Protein AF-A0A524CUZ4-F1 (afdb_monomer_lite)

Sequence (162 aa):
MFSVESDQGDISIRIWVEEAQRSVEFTAWGDDESVIEPLVDQIAERFERAIAKYNDLPEEKQSKMKRALTAKMCWDRLIFEILNKAPLSSVYFQVAHGREMLIKATEGEEVQPTSLTTGAWLSKIEEYPEDQPLPGEVAMELAKKSVEWKKATHGVIQEYLK

pLDDT: mean 87.66, std 12.8, range [33.28, 98.19]

Structure (mmCIF, N/CA/C/O backbone):
data_AF-A0A524CUZ4-F1
#
_entry.id   AF-A0A524CUZ4-F1
#
loop_
_atom_site.group_PDB
_atom_site.id
_atom_site.type_symbol
_atom_site.label_atom_id
_atom_site.label_alt_id
_atom_site.label_comp_id
_atom_site.label_asym_id
_atom_site.label_entity_id
_atom_site.label_seq_id
_atom_site.pdbx_PDB_ins_code
_atom_site.Cartn_x
_atom_site.Cartn_y
_atom_site.Cartn_z
_atom_site.occupancy
_atom_site.B_iso_or_equiv
_atom_site.auth_seq_id
_atom_site.auth_comp_id
_atom_site.auth_asym_id
_atom_site.auth_atom_id
_atom_site.pdbx_PDB_model_num
ATOM 1 N N . MET A 1 1 ? 10.922 7.965 9.469 1.00 33.28 1 MET A N 1
ATOM 2 C CA . MET A 1 1 ? 10.811 9.303 10.085 1.00 33.28 1 MET A CA 1
ATOM 3 C C . MET A 1 1 ? 9.825 10.076 9.236 1.00 33.28 1 MET A C 1
ATOM 5 O O . MET A 1 1 ? 10.026 10.111 8.028 1.00 33.28 1 MET A O 1
ATOM 9 N N . PHE A 1 2 ? 8.737 10.568 9.822 1.00 42.72 2 PHE A N 1
ATOM 10 C CA . PHE A 1 2 ? 7.743 11.371 9.110 1.00 42.72 2 PHE A CA 1
ATOM 11 C C . PHE A 1 2 ? 7.746 12.753 9.766 1.00 42.72 2 PHE A C 1
ATOM 13 O O . PHE A 1 2 ? 7.537 12.852 10.969 1.00 42.72 2 PHE A O 1
ATOM 20 N N . SER A 1 3 ? 8.057 13.798 9.001 1.00 39.69 3 SER A N 1
ATOM 21 C CA . SER A 1 3 ? 7.967 15.177 9.487 1.00 39.69 3 SER A CA 1
ATOM 22 C C . SER A 1 3 ? 6.574 15.711 9.181 1.00 39.69 3 SER A C 1
ATOM 24 O O . SER A 1 3 ? 6.056 15.451 8.090 1.00 39.69 3 SER A O 1
ATOM 26 N N . VAL A 1 4 ? 5.964 16.412 10.132 1.00 45.78 4 VAL A N 1
ATOM 27 C CA . VAL A 1 4 ? 4.717 17.148 9.911 1.00 45.78 4 VAL A CA 1
ATOM 28 C C . VAL A 1 4 ? 5.049 18.611 10.153 1.00 45.78 4 VAL A C 1
ATOM 30 O O . VAL A 1 4 ? 5.309 19.001 11.286 1.00 45.78 4 VAL A O 1
ATOM 33 N N . GLU A 1 5 ? 5.069 19.408 9.086 1.00 43.16 5 GLU A N 1
ATOM 34 C CA . GLU A 1 5 ? 5.180 20.861 9.216 1.00 43.16 5 GLU A CA 1
ATOM 35 C C . GLU A 1 5 ? 3.916 21.383 9.915 1.00 43.16 5 GLU A C 1
ATOM 37 O O . GLU A 1 5 ? 2.791 21.102 9.490 1.00 43.16 5 GLU A O 1
ATOM 42 N N . SER A 1 6 ? 4.115 22.088 11.026 1.00 47.03 6 SER A N 1
ATOM 43 C CA . SER A 1 6 ? 3.084 22.801 11.777 1.00 47.03 6 SER A CA 1
ATOM 44 C C . SER A 1 6 ? 3.288 24.300 11.565 1.00 47.03 6 SER A C 1
ATOM 46 O O . SER A 1 6 ? 4.425 24.758 11.472 1.00 47.03 6 SER A O 1
ATOM 48 N N . ASP A 1 7 ? 2.206 25.082 11.564 1.00 45.03 7 ASP A N 1
ATOM 49 C CA . ASP A 1 7 ? 2.229 26.548 11.408 1.00 45.03 7 ASP A CA 1
ATOM 50 C C . ASP A 1 7 ? 3.038 27.288 12.508 1.00 45.03 7 ASP A C 1
ATOM 52 O O . ASP A 1 7 ? 3.161 28.512 12.469 1.00 45.03 7 ASP A O 1
ATOM 56 N N . GLN A 1 8 ? 3.582 26.573 13.503 1.00 50.72 8 GLN A N 1
ATOM 57 C CA . GLN A 1 8 ? 4.271 27.122 14.679 1.00 50.72 8 GLN A CA 1
ATOM 58 C C . GLN A 1 8 ? 5.709 26.606 14.884 1.00 50.72 8 GLN A C 1
ATOM 60 O O . GLN A 1 8 ? 6.312 26.889 15.916 1.00 50.72 8 GLN A O 1
ATOM 65 N N . GLY A 1 9 ? 6.283 25.896 13.908 1.00 57.16 9 GLY A N 1
ATOM 66 C CA . GLY A 1 9 ? 7.668 25.412 13.953 1.00 57.16 9 GLY A CA 1
ATOM 67 C C . GLY A 1 9 ? 7.824 24.000 13.391 1.00 57.16 9 GLY A C 1
ATOM 68 O O . GLY A 1 9 ? 6.844 23.271 13.212 1.00 57.16 9 GLY A O 1
ATOM 69 N N . ASP A 1 10 ? 9.067 23.605 13.118 1.00 64.94 10 ASP A N 1
ATOM 70 C CA . ASP A 1 10 ? 9.382 22.269 12.614 1.00 64.94 10 ASP A CA 1
ATOM 71 C C . ASP A 1 10 ? 9.233 21.237 13.739 1.00 64.94 10 ASP A C 1
ATOM 73 O O . ASP A 1 10 ? 10.108 21.085 14.593 1.00 64.94 10 ASP A O 1
ATOM 77 N N . ILE A 1 11 ? 8.119 20.499 13.735 1.00 71.44 11 ILE A N 1
ATOM 78 C CA . ILE A 1 11 ? 7.904 19.377 14.651 1.00 71.44 11 ILE A CA 1
ATOM 79 C C . ILE A 1 11 ? 8.232 18.070 13.928 1.00 71.44 11 ILE A C 1
ATOM 81 O O . ILE A 1 11 ? 7.581 17.654 12.967 1.00 71.44 11 ILE A O 1
ATOM 85 N N . SER A 1 12 ? 9.250 17.376 14.425 1.00 74.19 12 SER A N 1
ATOM 86 C CA . SER A 1 12 ? 9.631 16.055 13.930 1.00 74.19 12 SER A CA 1
ATOM 87 C C . SER A 1 12 ? 8.937 14.971 14.742 1.00 74.19 12 SER A C 1
ATOM 89 O O . SER A 1 12 ? 9.057 14.964 15.961 1.00 74.19 12 SER A O 1
ATOM 91 N N . ILE A 1 13 ? 8.276 14.010 14.084 1.00 75.62 13 ILE A N 1
ATOM 92 C CA . ILE A 1 13 ? 7.630 12.873 14.756 1.00 75.62 13 ILE A CA 1
ATOM 93 C C . ILE A 1 13 ? 8.264 11.555 14.299 1.00 75.62 13 ILE A C 1
ATOM 95 O O . ILE A 1 13 ? 8.441 11.253 13.112 1.00 75.62 13 ILE A O 1
ATOM 99 N N . ARG A 1 14 ? 8.608 10.712 15.265 1.00 77.31 14 ARG A N 1
ATOM 100 C CA . ARG A 1 14 ? 8.999 9.324 15.047 1.00 77.31 14 ARG A CA 1
ATOM 101 C C . ARG A 1 14 ? 7.957 8.429 15.682 1.00 77.31 14 ARG A C 1
ATOM 103 O O . ARG A 1 14 ? 7.649 8.558 16.856 1.00 77.31 14 ARG A O 1
ATOM 110 N N . ILE A 1 15 ? 7.456 7.508 14.874 1.00 78.56 15 ILE A N 1
ATOM 111 C CA . ILE A 1 15 ? 6.614 6.412 15.324 1.00 78.56 15 ILE A CA 1
ATOM 112 C C . ILE A 1 15 ? 7.486 5.168 15.283 1.00 78.56 15 ILE A C 1
ATOM 114 O O . ILE A 1 15 ? 8.105 4.885 14.250 1.00 78.56 15 ILE A O 1
ATOM 118 N N . TRP A 1 16 ? 7.551 4.461 16.397 1.00 77.88 16 TRP A N 1
ATOM 119 C CA . TRP A 1 16 ? 8.229 3.184 16.510 1.00 77.88 16 TRP A CA 1
ATOM 120 C C . TRP A 1 16 ? 7.233 2.119 16.958 1.00 77.88 16 TRP A C 1
ATOM 122 O O . TRP A 1 16 ? 6.310 2.403 17.712 1.00 77.88 16 TRP A O 1
ATOM 132 N N . VAL A 1 17 ? 7.380 0.907 16.434 1.00 76.50 17 VAL A N 1
ATOM 133 C CA . VAL A 1 17 ? 6.517 -0.228 16.766 1.00 76.50 17 VAL A CA 1
ATOM 134 C C . VAL A 1 17 ? 7.426 -1.348 17.228 1.00 76.50 17 VAL A C 1
ATOM 136 O O . VAL A 1 17 ? 8.248 -1.826 16.445 1.00 76.50 17 VAL A O 1
ATOM 139 N N . GLU A 1 18 ? 7.273 -1.771 18.478 1.00 77.94 18 GLU A N 1
ATOM 140 C CA . GLU A 1 18 ? 7.946 -2.960 18.984 1.00 77.94 18 GLU A CA 1
ATOM 141 C C . GLU A 1 18 ? 6.982 -4.139 18.963 1.00 77.94 18 GLU A C 1
ATOM 143 O O . GLU A 1 18 ? 6.127 -4.300 19.835 1.00 77.94 18 GLU A O 1
ATOM 148 N N . GLU A 1 19 ? 7.141 -5.010 17.967 1.00 70.50 19 GLU A N 1
ATOM 149 C CA . GLU A 1 19 ? 6.289 -6.191 17.808 1.00 70.50 19 GLU A CA 1
ATOM 150 C C . GLU A 1 19 ? 6.374 -7.144 19.011 1.00 70.50 19 GLU A C 1
ATOM 152 O O . GLU A 1 19 ? 5.368 -7.738 19.401 1.00 70.50 19 GLU A O 1
ATOM 157 N N . ALA A 1 20 ? 7.554 -7.253 19.636 1.00 72.31 20 ALA A N 1
ATOM 158 C CA . ALA A 1 20 ? 7.780 -8.119 20.791 1.00 72.31 20 ALA A CA 1
ATOM 159 C C . ALA A 1 20 ? 6.997 -7.660 22.032 1.00 72.31 20 ALA A C 1
ATOM 161 O O . ALA A 1 20 ? 6.465 -8.491 22.769 1.00 72.31 20 ALA A O 1
ATOM 162 N N . GLN A 1 21 ? 6.902 -6.346 22.242 1.00 67.25 21 GLN A N 1
ATOM 163 C CA . GLN A 1 21 ? 6.183 -5.749 23.371 1.00 67.25 21 GLN A CA 1
ATOM 164 C C . GLN A 1 21 ? 4.750 -5.340 23.014 1.00 67.25 21 GLN A C 1
ATOM 166 O O . GLN A 1 21 ? 3.989 -4.949 23.897 1.00 67.25 21 GLN A O 1
ATOM 171 N N . ARG A 1 22 ? 4.361 -5.455 21.735 1.00 75.75 22 ARG A N 1
ATOM 172 C CA . ARG A 1 22 ? 3.082 -4.966 21.196 1.00 75.75 22 ARG A CA 1
ATOM 173 C C . ARG A 1 22 ? 2.826 -3.500 21.562 1.00 75.75 22 ARG A C 1
ATOM 175 O O . ARG A 1 22 ? 1.685 -3.117 21.815 1.00 75.75 22 ARG A O 1
ATOM 182 N N . SER A 1 23 ? 3.885 -2.697 21.595 1.00 76.88 23 SER A N 1
ATOM 183 C CA . SER A 1 23 ? 3.830 -1.273 21.910 1.00 76.88 23 SER A CA 1
ATOM 184 C C . SER A 1 23 ? 4.042 -0.434 20.651 1.00 76.88 23 SER A C 1
ATOM 186 O O . SER A 1 23 ? 4.740 -0.829 19.712 1.00 76.88 23 SER A O 1
ATOM 188 N N . VAL A 1 24 ? 3.400 0.733 20.631 1.00 76.94 24 VAL A N 1
ATOM 189 C CA . VAL A 1 24 ? 3.633 1.785 19.641 1.00 76.94 24 VAL A CA 1
ATOM 190 C C . VAL A 1 24 ? 4.093 3.013 20.407 1.00 76.94 24 VAL A C 1
ATOM 192 O O . VAL A 1 24 ? 3.377 3.498 21.279 1.00 76.94 24 VAL A O 1
ATOM 195 N N . GLU A 1 25 ? 5.285 3.500 20.089 1.00 80.31 25 GLU A N 1
ATOM 196 C CA . GLU A 1 25 ? 5.884 4.668 20.723 1.00 80.31 25 GLU A CA 1
ATOM 197 C C . GLU A 1 25 ? 5.873 5.855 19.763 1.00 80.31 25 GLU A C 1
ATOM 199 O O . GLU A 1 25 ? 6.289 5.750 18.604 1.00 80.31 25 GLU A O 1
ATOM 204 N N . PHE A 1 26 ? 5.419 7.000 20.267 1.00 80.56 26 PHE A N 1
ATOM 205 C CA . PHE A 1 26 ? 5.442 8.276 19.566 1.00 80.56 26 PHE A CA 1
ATOM 206 C C . PHE A 1 26 ? 6.477 9.169 20.236 1.00 80.56 26 PHE A C 1
ATOM 208 O O . PHE A 1 26 ? 6.359 9.499 21.411 1.00 80.56 26 PHE A O 1
ATOM 215 N N . THR A 1 27 ? 7.501 9.565 19.489 1.00 81.81 27 THR A N 1
ATOM 216 C CA . THR A 1 27 ? 8.486 10.547 19.938 1.00 81.81 27 THR A CA 1
ATOM 217 C C . THR A 1 27 ? 8.369 11.778 19.064 1.00 81.81 27 THR A C 1
ATOM 219 O O . THR A 1 27 ? 8.507 11.677 17.845 1.00 81.81 27 THR A O 1
ATOM 222 N N . ALA A 1 28 ? 8.119 12.931 19.674 1.00 82.88 28 ALA A N 1
ATOM 223 C CA . ALA A 1 28 ? 8.093 14.211 18.987 1.00 82.88 28 ALA A CA 1
ATOM 224 C C . ALA A 1 28 ? 9.230 15.106 19.491 1.00 82.88 28 ALA A C 1
ATOM 226 O O . ALA A 1 28 ? 9.573 15.078 20.671 1.00 82.88 28 ALA A O 1
ATOM 227 N N . TRP A 1 29 ? 9.812 15.886 18.586 1.00 83.12 29 TRP A N 1
ATOM 228 C CA . TRP A 1 29 ? 10.830 16.893 18.881 1.00 83.12 29 TRP A CA 1
ATOM 229 C C . TRP A 1 29 ? 10.425 18.213 18.236 1.00 83.12 29 TRP A C 1
ATOM 231 O O . TRP A 1 29 ? 9.927 18.208 17.110 1.00 83.12 29 TRP A O 1
ATOM 241 N N . GLY A 1 30 ? 10.682 19.320 18.921 1.00 81.69 30 GLY A N 1
ATOM 242 C CA . GLY A 1 30 ? 10.441 20.675 18.438 1.00 81.69 30 GLY A CA 1
ATOM 243 C C . GLY A 1 30 ? 10.938 21.702 19.455 1.00 81.69 30 GLY A C 1
ATOM 244 O O . GLY A 1 30 ? 11.320 21.338 20.569 1.00 81.69 30 GLY A O 1
ATOM 245 N N . ASP A 1 31 ? 10.936 22.969 19.057 1.00 81.81 31 ASP A N 1
ATOM 246 C CA . ASP A 1 31 ? 11.502 24.063 19.856 1.00 81.81 31 ASP A CA 1
ATOM 247 C C . ASP A 1 31 ? 10.538 24.599 20.933 1.00 81.81 31 ASP A C 1
ATOM 249 O O . ASP A 1 31 ? 10.977 25.249 21.882 1.00 81.81 31 ASP A O 1
ATOM 253 N N . ASP A 1 32 ? 9.236 24.315 20.805 1.00 81.81 32 ASP A N 1
ATOM 254 C CA . ASP A 1 32 ? 8.183 24.749 21.729 1.00 81.81 32 ASP A CA 1
ATOM 255 C C . ASP A 1 32 ? 7.412 23.548 22.302 1.00 81.81 32 ASP A C 1
ATOM 257 O O . ASP A 1 32 ? 6.543 22.959 21.654 1.00 81.81 32 ASP A O 1
ATOM 261 N N . GLU A 1 33 ? 7.722 23.195 23.550 1.00 78.94 33 GLU A N 1
ATOM 262 C CA . GLU A 1 33 ? 7.080 22.101 24.288 1.00 78.94 33 GLU A CA 1
ATOM 263 C C . GLU A 1 33 ? 5.559 22.290 24.422 1.00 78.94 33 GLU A C 1
ATOM 265 O O . GLU A 1 33 ? 4.815 21.308 24.363 1.00 78.94 33 GLU A O 1
ATOM 270 N N . SER A 1 34 ? 5.080 23.541 24.493 1.00 82.12 34 SER A N 1
ATOM 271 C CA . SER A 1 34 ? 3.652 23.850 24.663 1.00 82.12 34 SER A CA 1
ATOM 272 C C . SER A 1 34 ? 2.796 23.488 23.443 1.00 82.12 34 SER A C 1
ATOM 274 O O . SER A 1 34 ? 1.579 23.340 23.561 1.00 82.12 34 SER A O 1
ATOM 276 N N . VAL A 1 35 ? 3.430 23.296 22.282 1.00 80.38 35 VAL A N 1
ATOM 277 C CA . VAL A 1 35 ? 2.789 22.849 21.035 1.00 80.38 35 VAL A CA 1
ATOM 278 C C . VAL A 1 35 ? 2.958 21.337 20.831 1.00 80.38 35 VAL A C 1
ATOM 280 O O . VAL A 1 35 ? 2.106 20.693 20.215 1.00 80.38 35 VAL A O 1
ATOM 283 N N . ILE A 1 36 ? 4.032 20.748 21.367 1.00 82.75 36 ILE A N 1
ATOM 284 C CA . ILE A 1 36 ? 4.353 19.324 21.203 1.00 82.75 36 ILE A CA 1
ATOM 285 C C . ILE A 1 36 ? 3.406 18.440 22.012 1.00 82.75 36 ILE A C 1
ATOM 287 O O . ILE A 1 36 ? 2.864 17.483 21.459 1.00 82.75 36 ILE A O 1
ATOM 291 N N . GLU A 1 37 ? 3.200 18.743 23.295 1.00 83.69 37 GLU A N 1
ATOM 292 C CA . GLU A 1 37 ? 2.391 17.901 24.189 1.00 83.69 37 GLU A CA 1
ATOM 293 C C . GLU A 1 37 ? 0.945 17.730 23.672 1.00 83.69 37 GLU A C 1
ATOM 295 O O . GLU A 1 37 ? 0.541 16.588 23.429 1.00 83.69 37 GLU A O 1
ATOM 300 N N . PRO A 1 38 ? 0.198 18.801 23.321 1.00 85.44 38 PRO A N 1
ATOM 301 C CA . PRO A 1 38 ? -1.155 18.652 22.777 1.00 85.44 38 PRO A CA 1
ATOM 302 C C . PRO A 1 38 ? -1.205 17.893 21.444 1.00 85.44 38 PRO A C 1
ATOM 304 O O . PRO A 1 38 ? -2.194 17.222 21.136 1.00 85.44 38 PRO A O 1
ATOM 307 N N . LEU A 1 39 ? -0.157 18.009 20.621 1.00 83.38 39 LEU A N 1
ATOM 308 C CA . LEU A 1 39 ? -0.063 17.306 19.345 1.00 83.38 39 LEU A CA 1
ATOM 309 C C . LEU A 1 39 ? 0.150 15.803 19.550 1.00 83.38 39 LEU A C 1
ATOM 311 O O . LEU A 1 39 ? -0.511 15.000 18.887 1.00 83.38 39 LE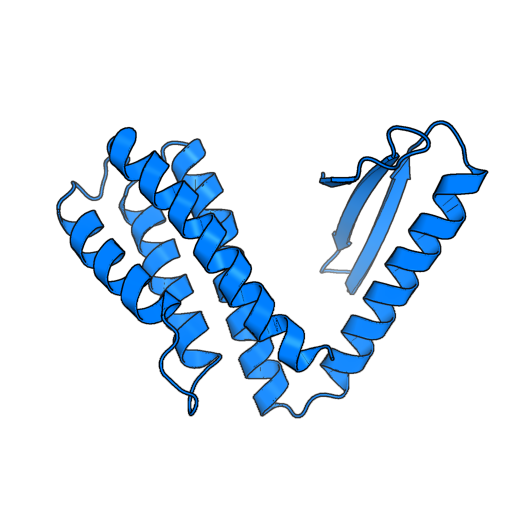U A O 1
ATOM 315 N N . VAL A 1 40 ? 1.058 15.422 20.452 1.00 83.94 40 VAL A N 1
ATOM 316 C CA . VAL A 1 40 ? 1.318 14.015 20.788 1.00 83.94 40 VAL A CA 1
ATOM 317 C C . VAL A 1 40 ? 0.069 13.382 21.394 1.00 83.94 40 VAL A C 1
ATOM 319 O O . VAL A 1 40 ? -0.331 12.313 20.931 1.00 83.94 40 VAL A O 1
ATOM 322 N N . ASP A 1 41 ? -0.604 14.071 22.317 1.00 85.94 41 ASP A N 1
ATOM 323 C CA . ASP A 1 41 ? -1.867 13.614 22.907 1.00 85.94 41 ASP A CA 1
ATOM 324 C C . ASP A 1 41 ? -2.950 13.414 21.844 1.00 85.94 41 ASP A C 1
ATOM 326 O O . ASP A 1 41 ? -3.613 12.375 21.796 1.00 85.94 41 ASP A O 1
ATOM 330 N N . GLN A 1 42 ? -3.097 14.368 20.920 1.00 86.38 42 GLN A N 1
ATOM 331 C CA . GLN A 1 42 ? -4.053 14.246 19.821 1.00 86.38 42 GLN A CA 1
ATOM 332 C C . GLN A 1 42 ? -3.739 13.044 18.916 1.00 86.38 42 GLN A C 1
ATOM 334 O O . GLN A 1 42 ? -4.656 12.363 18.442 1.00 86.38 42 GLN A O 1
ATOM 339 N N . ILE A 1 43 ? -2.460 12.789 18.630 1.00 85.44 43 ILE A N 1
ATOM 340 C CA . ILE A 1 43 ? -2.037 11.644 17.817 1.00 85.44 43 ILE A CA 1
ATOM 341 C C . ILE A 1 43 ? -2.323 10.338 18.556 1.00 85.44 43 ILE A C 1
ATOM 343 O O . ILE A 1 43 ? -2.912 9.440 17.949 1.00 85.44 43 ILE A O 1
ATOM 347 N N . ALA A 1 44 ? -1.973 10.250 19.840 1.00 84.56 44 ALA A N 1
ATOM 348 C CA . ALA A 1 44 ? -2.238 9.089 20.679 1.00 84.56 44 ALA A CA 1
ATOM 349 C C . ALA A 1 44 ? -3.742 8.784 20.734 1.00 84.56 44 ALA A C 1
ATOM 351 O O . ALA A 1 44 ? -4.156 7.683 20.375 1.00 84.56 44 ALA A O 1
ATOM 352 N N . GLU A 1 45 ? -4.580 9.784 21.020 1.00 88.56 45 GLU A N 1
ATOM 353 C CA . GLU A 1 45 ? -6.040 9.635 21.081 1.00 88.56 45 GLU A CA 1
ATOM 354 C C . GLU A 1 45 ? -6.634 9.200 19.724 1.00 88.56 45 GLU A C 1
ATOM 356 O O . GLU A 1 45 ? -7.573 8.402 19.642 1.00 88.56 45 GLU A O 1
ATOM 361 N N . ARG A 1 46 ? -6.109 9.716 18.603 1.00 86.81 46 ARG A N 1
ATOM 362 C CA . ARG A 1 46 ? -6.510 9.256 17.259 1.00 86.81 46 ARG A CA 1
ATOM 363 C C . ARG A 1 46 ? -6.121 7.799 17.021 1.00 86.81 46 ARG A C 1
ATOM 365 O O . ARG A 1 46 ? -6.914 7.063 16.432 1.00 86.81 46 ARG A O 1
ATOM 372 N N . PHE A 1 47 ? -4.935 7.391 17.461 1.00 85.25 47 PHE A N 1
ATOM 373 C CA . PHE A 1 47 ? -4.440 6.028 17.292 1.00 85.25 47 PHE A CA 1
ATOM 374 C C . PHE A 1 47 ? -5.231 5.032 18.145 1.00 85.25 47 PHE A C 1
ATOM 376 O O . PHE A 1 47 ? -5.689 4.014 17.628 1.00 85.25 47 PHE A O 1
ATOM 383 N N . GLU A 1 48 ? -5.480 5.365 19.412 1.00 87.25 48 GLU A N 1
ATOM 384 C CA . GLU A 1 48 ? -6.315 4.577 20.322 1.00 87.25 48 GLU A CA 1
ATOM 385 C C . GLU A 1 48 ? -7.727 4.391 19.768 1.00 87.25 48 GLU A C 1
ATOM 387 O O . GLU A 1 48 ? -8.214 3.263 19.680 1.00 87.25 48 GLU A O 1
ATOM 392 N N . ARG A 1 49 ? -8.365 5.474 19.297 1.00 89.75 49 ARG A N 1
ATOM 393 C CA . ARG A 1 49 ? -9.685 5.390 18.654 1.00 89.75 49 ARG A CA 1
ATOM 394 C C . ARG A 1 49 ? -9.671 4.507 17.412 1.00 89.75 49 ARG A C 1
ATOM 396 O O . ARG A 1 49 ? -10.604 3.733 17.217 1.00 89.75 49 ARG A O 1
ATOM 403 N N . ALA A 1 50 ? -8.645 4.607 16.569 1.00 87.75 50 ALA A N 1
ATOM 404 C CA . ALA A 1 50 ? -8.540 3.777 15.372 1.00 87.75 50 ALA A CA 1
ATOM 405 C C . ALA A 1 50 ? -8.384 2.286 15.718 1.00 87.75 50 ALA A C 1
ATOM 407 O O . ALA A 1 50 ? -9.023 1.446 15.085 1.00 87.75 50 ALA A O 1
ATOM 408 N N . ILE A 1 51 ? -7.588 1.958 16.742 1.00 87.94 51 ILE A N 1
ATOM 409 C CA . ILE A 1 51 ? -7.416 0.583 17.235 1.00 87.94 51 ILE A CA 1
ATOM 410 C C . ILE A 1 51 ? -8.716 0.056 17.848 1.00 87.94 51 ILE A C 1
ATOM 412 O O . ILE A 1 51 ? -9.109 -1.071 17.554 1.00 87.94 51 ILE A O 1
ATOM 416 N N . ALA A 1 52 ? -9.402 0.859 18.664 1.00 90.69 52 ALA A N 1
ATOM 417 C CA . ALA A 1 52 ? -10.680 0.476 19.257 1.00 90.69 52 ALA A CA 1
ATOM 418 C C . ALA A 1 52 ? -11.719 0.167 18.170 1.00 90.69 52 ALA A C 1
ATOM 420 O O . ALA A 1 52 ? -12.262 -0.934 18.141 1.00 90.69 52 ALA A O 1
ATOM 421 N N . LYS A 1 53 ? -11.894 1.077 17.198 1.00 91.00 53 LYS A N 1
ATOM 422 C CA . LYS A 1 53 ? -12.786 0.852 16.049 1.00 91.00 53 LYS A CA 1
ATOM 423 C C . LYS A 1 53 ? -12.426 -0.416 15.293 1.00 91.00 53 LYS A C 1
ATOM 425 O O . LYS A 1 53 ? -13.309 -1.195 14.960 1.00 91.00 53 LYS A O 1
ATOM 430 N N . TYR A 1 54 ? -11.137 -0.633 15.043 1.00 90.38 54 TYR A N 1
ATOM 431 C CA . TYR A 1 54 ? -10.665 -1.836 14.375 1.00 90.38 54 TYR A CA 1
ATOM 432 C C . TYR A 1 54 ? -11.052 -3.115 15.131 1.00 90.38 54 TYR A C 1
ATOM 434 O O . TYR A 1 54 ? -11.560 -4.054 14.521 1.00 90.38 54 TYR A O 1
ATOM 442 N N . ASN A 1 55 ? -10.845 -3.145 16.447 1.00 90.69 55 ASN A N 1
ATOM 443 C CA . ASN A 1 55 ? -11.164 -4.302 17.283 1.00 90.69 55 ASN A CA 1
ATOM 444 C C . ASN A 1 55 ? -12.676 -4.551 17.397 1.00 90.69 55 ASN A C 1
ATOM 446 O O . ASN A 1 55 ? -13.084 -5.706 17.500 1.00 90.69 55 ASN A O 1
ATOM 450 N N . ASP A 1 56 ? -13.490 -3.498 17.314 1.00 94.69 56 ASP A N 1
ATOM 451 C CA . ASP A 1 56 ? -14.955 -3.582 17.342 1.00 94.69 56 ASP A CA 1
ATOM 452 C C . ASP A 1 56 ? -15.564 -4.055 16.007 1.00 94.69 56 ASP A C 1
ATOM 454 O O . ASP A 1 56 ? -16.740 -4.429 15.947 1.00 94.69 56 ASP A O 1
ATOM 458 N N . LEU A 1 57 ? -14.791 -4.063 14.912 1.00 93.50 57 LEU A N 1
ATOM 459 C CA . LEU A 1 57 ? -15.265 -4.577 13.628 1.00 93.50 57 LEU A CA 1
ATOM 460 C C . LEU A 1 57 ? -15.536 -6.092 13.693 1.00 93.50 57 LEU A C 1
ATOM 462 O O . LEU A 1 57 ? -14.746 -6.837 14.273 1.00 93.50 57 LEU A O 1
ATOM 466 N N . PRO A 1 58 ? -16.569 -6.592 12.990 1.00 94.25 58 PRO A N 1
ATOM 467 C CA . PRO A 1 58 ? -16.721 -8.021 12.727 1.00 94.25 58 PRO A CA 1
ATOM 468 C C . PRO A 1 58 ? -15.482 -8.610 12.038 1.00 94.25 58 PRO A C 1
ATOM 470 O O . PRO A 1 58 ? -14.860 -7.943 11.207 1.00 94.25 58 PRO A O 1
ATOM 473 N N . GLU A 1 59 ? -15.175 -9.882 12.303 1.00 94.00 59 GLU A N 1
ATOM 474 C CA . GLU A 1 59 ? -13.976 -10.573 11.793 1.00 94.00 59 GLU A CA 1
ATOM 475 C C . GLU A 1 59 ? -13.813 -10.462 10.264 1.00 94.00 59 GLU A C 1
ATOM 477 O O . GLU A 1 59 ? -12.716 -10.209 9.760 1.00 94.00 59 GLU A O 1
ATOM 482 N N . GLU A 1 60 ? -14.912 -10.563 9.510 1.00 92.94 60 GLU A N 1
ATOM 483 C CA . GLU A 1 60 ? -14.893 -10.385 8.053 1.00 92.94 60 GLU A CA 1
ATOM 484 C C . GLU A 1 60 ? -14.382 -8.988 7.656 1.00 92.94 60 GLU A C 1
ATOM 486 O O . GLU A 1 60 ? -13.499 -8.857 6.802 1.00 92.94 60 GLU A O 1
ATOM 491 N N . LYS A 1 61 ? -14.888 -7.935 8.309 1.00 92.81 61 LYS A N 1
ATOM 492 C CA . LYS A 1 61 ? -14.486 -6.546 8.044 1.00 92.81 61 LYS A CA 1
ATOM 493 C C . LYS A 1 61 ? -13.055 -6.279 8.503 1.00 92.81 61 LYS A C 1
ATOM 495 O O . LYS A 1 61 ? -12.310 -5.606 7.793 1.00 92.81 61 LYS A O 1
ATOM 500 N N . GLN A 1 62 ? -12.633 -6.861 9.626 1.00 94.44 62 GLN A N 1
ATOM 501 C CA . GLN A 1 62 ? -11.237 -6.809 10.069 1.00 94.44 62 GLN A CA 1
ATOM 502 C C . GLN A 1 62 ? -10.289 -7.419 9.031 1.00 94.44 62 GLN A C 1
ATOM 504 O O . GLN A 1 62 ? -9.233 -6.849 8.747 1.00 94.44 62 GLN A O 1
ATOM 509 N N . SER A 1 63 ? -10.662 -8.564 8.451 1.00 94.19 63 SER A N 1
ATOM 510 C CA . SER A 1 63 ? -9.893 -9.245 7.405 1.00 94.19 63 SER A CA 1
ATOM 511 C C . SER A 1 63 ? -9.801 -8.406 6.127 1.00 94.19 63 SER A C 1
ATOM 513 O O . SER A 1 63 ? -8.708 -8.221 5.584 1.00 94.19 63 SER A O 1
ATOM 515 N N . LYS A 1 64 ? -10.918 -7.817 5.681 1.00 95.06 64 LYS A N 1
ATOM 516 C CA . LYS A 1 64 ? -10.947 -6.897 4.530 1.00 95.06 64 LYS A CA 1
ATOM 517 C C . LYS A 1 64 ? -10.080 -5.657 4.761 1.00 95.06 64 LYS A C 1
ATOM 519 O O . LYS A 1 64 ? -9.259 -5.318 3.908 1.00 95.06 64 LYS A O 1
ATOM 524 N N . MET A 1 65 ? -10.161 -5.044 5.941 1.00 94.88 65 MET A N 1
ATOM 525 C CA . MET A 1 65 ? -9.320 -3.898 6.290 1.00 94.88 65 MET A CA 1
ATOM 526 C C . MET A 1 65 ? -7.827 -4.262 6.359 1.00 94.88 65 MET A C 1
ATOM 528 O O . MET A 1 65 ? -7.002 -3.505 5.845 1.00 94.88 65 MET A O 1
ATOM 532 N N . LYS A 1 66 ? -7.457 -5.432 6.912 1.00 95.19 66 LYS A N 1
ATOM 533 C CA . LYS A 1 66 ? -6.064 -5.931 6.884 1.00 95.19 66 LYS A CA 1
ATOM 534 C C . LYS A 1 66 ? -5.537 -6.019 5.452 1.00 95.19 66 LYS A C 1
ATOM 536 O O . LYS A 1 66 ? -4.445 -5.535 5.176 1.00 95.19 66 LYS A O 1
ATOM 541 N N . ARG A 1 67 ? -6.326 -6.575 4.530 1.00 96.94 67 ARG A N 1
ATOM 542 C CA . ARG A 1 67 ? -5.953 -6.684 3.110 1.00 96.94 67 ARG A CA 1
ATOM 543 C C . ARG A 1 67 ? -5.776 -5.307 2.464 1.00 96.94 67 ARG A C 1
ATOM 545 O O . ARG A 1 67 ? -4.790 -5.089 1.767 1.00 96.94 67 ARG A O 1
ATOM 552 N N . ALA A 1 68 ? -6.662 -4.350 2.748 1.00 96.00 68 ALA A N 1
ATOM 553 C CA . ALA A 1 68 ? -6.509 -2.977 2.257 1.00 96.00 68 ALA A CA 1
ATOM 554 C C . ALA A 1 68 ? -5.226 -2.307 2.792 1.00 96.00 68 ALA A C 1
ATOM 556 O O . ALA A 1 68 ? -4.521 -1.627 2.043 1.00 96.00 68 ALA A O 1
ATOM 557 N N . LEU A 1 69 ? -4.878 -2.534 4.064 1.00 95.81 69 LEU A N 1
ATOM 558 C CA . LEU A 1 69 ? -3.613 -2.070 4.646 1.00 95.81 69 LEU A CA 1
ATOM 559 C C . LEU A 1 69 ? -2.401 -2.705 3.953 1.00 95.81 69 LEU A C 1
ATOM 561 O O . LEU A 1 69 ? -1.471 -1.982 3.594 1.00 95.81 69 LEU A O 1
ATOM 565 N N . THR A 1 70 ? -2.429 -4.016 3.694 1.00 97.62 70 THR A N 1
ATOM 566 C CA . THR A 1 70 ? -1.371 -4.710 2.942 1.00 97.62 70 THR A CA 1
ATOM 567 C C . THR A 1 70 ? -1.221 -4.140 1.533 1.00 97.62 70 THR A C 1
ATOM 569 O O . THR A 1 70 ? -0.107 -3.816 1.129 1.00 97.62 70 THR A O 1
ATOM 572 N N . ALA A 1 71 ? -2.324 -3.918 0.811 1.00 97.38 71 ALA A N 1
ATOM 573 C CA . ALA A 1 71 ? -2.285 -3.282 -0.507 1.00 97.38 71 ALA A CA 1
ATOM 574 C C . ALA A 1 71 ? -1.628 -1.894 -0.445 1.00 97.38 71 ALA A C 1
ATOM 576 O O . ALA A 1 71 ? -0.740 -1.581 -1.236 1.00 97.38 71 ALA A O 1
ATOM 577 N N . LYS A 1 72 ? -2.002 -1.078 0.550 1.00 96.25 72 LYS A N 1
ATOM 578 C CA . LYS A 1 72 ? -1.401 0.243 0.768 1.00 96.25 72 LYS A CA 1
ATOM 579 C C . LYS A 1 72 ? 0.108 0.162 1.022 1.00 96.25 72 LYS A C 1
ATOM 581 O O . LYS A 1 72 ? 0.845 0.998 0.501 1.00 96.25 72 LYS A O 1
ATOM 586 N N . MET A 1 73 ? 0.565 -0.832 1.785 1.00 96.75 73 MET A N 1
ATOM 587 C CA . MET A 1 73 ? 1.993 -1.076 2.015 1.00 96.75 73 MET A CA 1
ATOM 588 C C . MET A 1 73 ? 2.729 -1.482 0.735 1.00 96.75 73 MET A C 1
ATOM 590 O O . MET A 1 73 ? 3.843 -1.010 0.521 1.00 96.75 73 MET A O 1
ATOM 594 N N . CYS A 1 74 ? 2.117 -2.290 -0.137 1.00 97.88 74 CYS A N 1
ATOM 595 C CA . CYS A 1 74 ? 2.693 -2.619 -1.444 1.00 97.88 74 CYS A CA 1
ATOM 596 C C . CYS A 1 74 ? 2.925 -1.364 -2.293 1.00 97.88 74 CYS A C 1
ATOM 598 O O . CYS A 1 74 ? 3.982 -1.230 -2.900 1.00 97.88 74 CYS A O 1
ATOM 600 N N . TRP A 1 75 ? 2.000 -0.398 -2.282 1.00 97.75 75 TRP A N 1
ATOM 601 C CA . TRP A 1 75 ? 2.169 0.872 -3.005 1.00 97.75 75 TRP A CA 1
ATOM 602 C C . TRP A 1 75 ? 3.327 1.717 -2.459 1.00 97.75 75 TRP A C 1
ATOM 604 O O . TRP A 1 75 ? 4.107 2.287 -3.227 1.00 97.75 75 TRP A O 1
ATOM 614 N N . ASP A 1 76 ? 3.483 1.754 -1.135 1.00 95.81 76 ASP A N 1
ATOM 615 C CA . ASP A 1 76 ? 4.623 2.408 -0.485 1.00 95.81 76 ASP A CA 1
ATOM 616 C C . ASP A 1 76 ? 5.949 1.710 -0.829 1.00 95.81 76 ASP A C 1
ATOM 618 O O . ASP A 1 76 ? 6.941 2.362 -1.175 1.00 95.81 76 ASP A O 1
ATOM 622 N N . ARG A 1 77 ? 5.959 0.373 -0.803 1.00 97.00 77 ARG A N 1
ATOM 623 C CA . ARG A 1 77 ? 7.135 -0.435 -1.136 1.00 97.00 77 ARG A CA 1
ATOM 624 C C . ARG A 1 77 ? 7.518 -0.324 -2.608 1.00 97.00 77 ARG A C 1
ATOM 626 O O . ARG A 1 77 ? 8.703 -0.231 -2.906 1.00 97.00 77 ARG A O 1
ATOM 633 N N . LEU A 1 78 ? 6.538 -0.252 -3.502 1.00 97.62 78 LEU A N 1
ATOM 634 C CA . LEU A 1 78 ? 6.730 -0.047 -4.934 1.00 97.62 78 LEU A CA 1
ATOM 635 C C . LEU A 1 78 ? 7.506 1.245 -5.221 1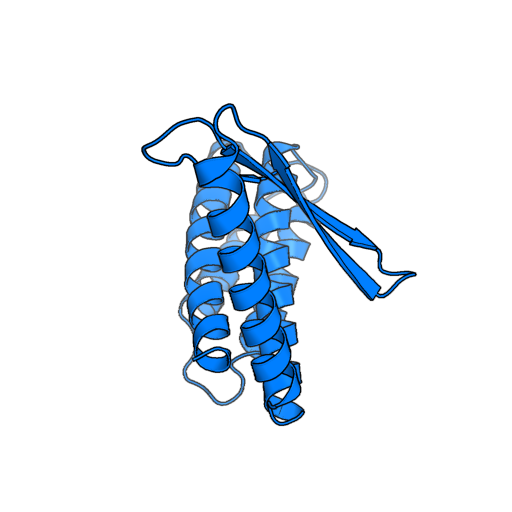.00 97.62 78 LEU A C 1
ATOM 637 O O . LEU A 1 78 ? 8.465 1.232 -5.988 1.00 97.62 78 LEU A O 1
ATOM 641 N N . ILE A 1 79 ? 7.140 2.356 -4.571 1.00 96.62 79 ILE A N 1
ATOM 642 C CA . ILE A 1 79 ? 7.861 3.631 -4.724 1.00 96.62 79 ILE A CA 1
ATOM 643 C C . ILE A 1 79 ? 9.307 3.479 -4.243 1.00 96.62 79 ILE A C 1
ATOM 645 O O . ILE A 1 79 ? 10.234 3.911 -4.927 1.00 96.62 79 ILE A O 1
ATOM 649 N N . PHE A 1 80 ? 9.510 2.837 -3.090 1.00 96.31 80 PHE A N 1
ATOM 650 C CA . PHE A 1 80 ? 10.849 2.566 -2.570 1.00 96.31 80 PHE A CA 1
ATOM 651 C C . PHE A 1 80 ? 11.685 1.724 -3.546 1.00 96.31 80 PHE A C 1
ATOM 653 O O . PHE A 1 80 ? 12.834 2.067 -3.817 1.00 96.31 80 PHE A O 1
ATOM 660 N N . GLU A 1 81 ? 11.125 0.650 -4.098 1.00 97.12 81 GLU A N 1
ATOM 661 C CA . GLU A 1 81 ? 11.808 -0.231 -5.050 1.00 97.12 81 GLU A CA 1
ATOM 662 C C . GLU A 1 81 ? 12.176 0.496 -6.347 1.00 97.12 81 GLU A C 1
ATOM 664 O O . GLU A 1 81 ? 13.307 0.370 -6.818 1.00 97.12 81 GLU A O 1
ATOM 669 N N . ILE A 1 82 ? 11.279 1.339 -6.866 1.00 96.62 82 ILE A N 1
ATOM 670 C CA . ILE A 1 82 ? 11.546 2.195 -8.028 1.00 96.62 82 ILE A CA 1
ATOM 671 C C . ILE A 1 82 ? 12.710 3.155 -7.753 1.00 96.62 82 ILE A C 1
ATOM 673 O O . ILE A 1 82 ? 13.650 3.234 -8.545 1.00 96.62 82 ILE A O 1
ATOM 677 N N . LEU A 1 83 ? 12.680 3.870 -6.623 1.00 95.31 83 LEU A N 1
ATOM 678 C CA . LEU A 1 83 ? 13.721 4.843 -6.269 1.00 95.31 83 LEU A CA 1
ATOM 679 C C . LEU A 1 83 ? 15.094 4.188 -6.070 1.00 95.31 83 LEU A C 1
ATOM 681 O O . LEU A 1 83 ? 16.116 4.793 -6.390 1.00 95.31 83 LEU A O 1
ATOM 685 N N . ASN A 1 84 ? 15.117 2.943 -5.593 1.00 97.00 84 ASN A N 1
ATOM 686 C CA . ASN A 1 84 ? 16.341 2.165 -5.403 1.00 97.00 84 ASN A CA 1
ATOM 687 C C . ASN A 1 84 ? 16.759 1.361 -6.643 1.00 97.00 84 ASN A C 1
ATOM 689 O O . ASN A 1 84 ? 17.701 0.576 -6.555 1.00 97.00 84 ASN A O 1
ATOM 693 N N . LYS A 1 85 ? 16.096 1.555 -7.795 1.00 96.56 85 LYS A N 1
ATOM 694 C CA . LYS A 1 85 ? 16.373 0.828 -9.045 1.00 96.56 85 LYS A CA 1
ATOM 695 C C . LYS A 1 85 ? 16.380 -0.692 -8.838 1.00 96.56 85 LYS A C 1
ATOM 697 O O . LYS A 1 85 ? 17.285 -1.383 -9.301 1.00 96.56 85 LYS A O 1
ATOM 702 N N . ALA A 1 86 ? 15.395 -1.201 -8.102 1.00 97.00 86 ALA A N 1
ATOM 703 C CA . ALA A 1 86 ? 15.224 -2.634 -7.914 1.00 97.00 86 ALA A CA 1
ATOM 704 C C . ALA A 1 86 ? 14.921 -3.339 -9.254 1.00 97.00 86 ALA A C 1
ATOM 706 O O . ALA A 1 86 ? 14.416 -2.692 -10.179 1.00 97.00 86 ALA A O 1
ATOM 707 N N . PRO A 1 87 ? 15.189 -4.654 -9.360 1.00 96.94 87 PRO A N 1
ATOM 708 C CA . PRO A 1 87 ? 14.787 -5.445 -10.518 1.00 96.94 87 PRO A CA 1
ATOM 709 C C . PRO A 1 87 ? 13.278 -5.379 -10.764 1.00 96.94 87 PRO A C 1
ATOM 711 O O . PRO A 1 87 ? 12.484 -5.263 -9.822 1.00 96.94 87 PRO A O 1
ATOM 714 N N . LEU A 1 88 ? 12.887 -5.511 -12.030 1.00 94.81 88 LEU A N 1
ATOM 715 C CA . LEU A 1 88 ? 11.495 -5.528 -12.466 1.00 94.81 88 LEU A CA 1
ATOM 716 C C . LEU A 1 88 ? 10.656 -6.565 -11.720 1.00 94.81 88 LEU A C 1
ATOM 718 O O . LEU A 1 88 ? 9.519 -6.276 -11.374 1.00 94.81 88 LEU A O 1
ATOM 722 N N . SER A 1 89 ? 11.209 -7.746 -11.438 1.00 95.62 89 SER A N 1
ATOM 723 C CA . SER A 1 89 ? 10.516 -8.809 -10.695 1.00 95.62 89 SER A CA 1
ATOM 724 C C . SER A 1 89 ? 10.004 -8.352 -9.321 1.00 95.62 89 SER A C 1
ATOM 726 O O . SER A 1 89 ? 8.875 -8.675 -8.949 1.00 95.62 89 SER A O 1
ATOM 728 N N . SER A 1 90 ? 10.778 -7.538 -8.594 1.00 97.06 90 SER A N 1
ATOM 729 C CA . SER A 1 90 ? 10.346 -6.938 -7.323 1.00 97.06 90 SER A CA 1
ATOM 730 C C . SER A 1 90 ? 9.198 -5.951 -7.542 1.00 97.06 90 SER A C 1
ATOM 732 O O . SER A 1 90 ? 8.146 -6.065 -6.914 1.00 97.06 90 SER A O 1
ATOM 734 N N . VAL A 1 91 ? 9.363 -5.049 -8.514 1.00 97.25 91 VAL A N 1
ATOM 735 C CA . VAL A 1 91 ? 8.354 -4.047 -8.885 1.00 97.25 91 VAL A CA 1
ATOM 736 C C . VAL A 1 91 ? 7.038 -4.716 -9.295 1.00 97.25 91 VAL A C 1
ATOM 738 O O . VAL A 1 91 ? 5.970 -4.353 -8.801 1.00 97.25 91 VAL A O 1
ATOM 741 N N . TYR A 1 92 ? 7.117 -5.728 -10.158 1.00 97.38 92 TYR A N 1
ATOM 742 C CA . TYR A 1 92 ? 5.991 -6.533 -10.613 1.00 97.38 92 TYR A CA 1
ATOM 743 C C . TYR A 1 92 ? 5.287 -7.199 -9.432 1.00 97.38 92 TYR A C 1
ATOM 745 O O . TYR A 1 92 ? 4.064 -7.105 -9.316 1.00 97.38 92 TYR A O 1
ATOM 753 N N . PHE A 1 93 ? 6.046 -7.810 -8.516 1.00 97.81 93 PHE A N 1
ATOM 754 C CA . PHE A 1 93 ? 5.488 -8.441 -7.324 1.00 97.81 93 PHE A CA 1
ATOM 755 C C . PHE A 1 93 ? 4.671 -7.453 -6.482 1.00 97.81 93 PHE A C 1
ATOM 757 O O . PHE A 1 93 ? 3.543 -7.777 -6.106 1.00 97.81 93 PHE A O 1
ATOM 764 N N . GLN A 1 94 ? 5.178 -6.239 -6.231 1.00 98.12 94 GLN A N 1
ATOM 765 C CA . GLN A 1 94 ? 4.418 -5.239 -5.468 1.00 98.12 94 GLN A CA 1
ATOM 766 C C . GLN A 1 94 ? 3.123 -4.841 -6.177 1.00 98.12 94 GLN A C 1
ATOM 768 O O . GLN A 1 94 ? 2.085 -4.704 -5.525 1.00 98.12 94 GLN A O 1
ATOM 773 N N . VAL A 1 95 ? 3.152 -4.692 -7.508 1.00 97.94 95 VAL A N 1
ATOM 774 C CA . VAL A 1 95 ? 1.946 -4.368 -8.282 1.00 97.94 95 VAL A CA 1
ATOM 775 C C . VAL A 1 95 ? 0.929 -5.508 -8.232 1.00 97.94 95 VAL A C 1
ATOM 777 O O . VAL A 1 95 ? -0.249 -5.274 -7.946 1.00 97.94 95 VAL A O 1
ATOM 780 N N . ALA A 1 96 ? 1.376 -6.741 -8.462 1.00 97.69 96 ALA A N 1
ATOM 781 C CA . ALA A 1 96 ? 0.518 -7.917 -8.511 1.00 97.69 96 ALA A CA 1
ATOM 782 C C . ALA A 1 96 ? -0.103 -8.216 -7.142 1.00 97.69 96 ALA A C 1
ATOM 784 O O . ALA A 1 96 ? -1.323 -8.369 -7.031 1.00 97.69 96 ALA A O 1
ATOM 785 N N . HIS A 1 97 ? 0.718 -8.233 -6.092 1.00 98.19 97 HIS A N 1
ATOM 786 C CA . HIS A 1 97 ? 0.259 -8.520 -4.741 1.00 98.19 97 HIS A CA 1
ATOM 787 C C . HIS A 1 97 ? -0.630 -7.398 -4.194 1.00 98.19 97 HIS A C 1
ATOM 789 O O . HIS A 1 97 ? -1.700 -7.671 -3.649 1.00 98.19 97 HIS A O 1
ATOM 795 N N . GLY A 1 98 ? -0.259 -6.131 -4.414 1.00 97.69 98 GLY A N 1
ATOM 796 C CA . GLY A 1 98 ? -1.089 -4.992 -4.023 1.00 97.69 98 GLY A CA 1
ATOM 797 C C . GLY A 1 98 ? -2.472 -5.029 -4.680 1.00 97.69 98 GLY A C 1
ATOM 798 O O . GLY A 1 98 ? -3.488 -4.821 -4.011 1.00 97.69 98 GLY A O 1
ATOM 799 N N . ARG A 1 99 ? -2.531 -5.380 -5.973 1.00 97.00 99 ARG A N 1
ATOM 800 C CA . ARG A 1 99 ? -3.788 -5.569 -6.711 1.00 97.00 99 ARG A CA 1
ATOM 801 C C . ARG A 1 99 ? -4.628 -6.700 -6.124 1.00 97.00 99 ARG A C 1
ATOM 803 O O . ARG A 1 99 ? -5.823 -6.515 -5.904 1.00 97.00 99 ARG A O 1
ATOM 810 N N . GLU A 1 100 ? -4.026 -7.861 -5.884 1.00 96.88 100 GLU A N 1
ATOM 811 C CA . GLU A 1 100 ? -4.717 -9.018 -5.307 1.00 96.88 100 GLU A CA 1
ATOM 812 C C . GLU A 1 100 ? -5.322 -8.684 -3.938 1.00 96.88 100 GLU A C 1
ATOM 814 O O . GLU A 1 100 ? -6.492 -8.979 -3.680 1.00 96.88 100 GLU A O 1
ATOM 819 N N . MET A 1 101 ? -4.543 -8.034 -3.071 1.00 97.56 101 MET A N 1
ATOM 820 C CA . MET A 1 101 ? -4.998 -7.637 -1.741 1.00 97.56 101 MET A CA 1
ATOM 821 C C . MET A 1 101 ? -6.143 -6.629 -1.811 1.00 97.56 101 MET A C 1
ATOM 823 O O . MET A 1 101 ? -7.109 -6.766 -1.062 1.00 97.56 101 MET A O 1
ATOM 827 N N . LEU A 1 102 ? -6.093 -5.671 -2.740 1.00 95.50 102 LEU A N 1
ATOM 828 C CA . LEU A 1 102 ? -7.183 -4.716 -2.918 1.00 95.50 102 LEU A CA 1
ATOM 829 C C . LEU A 1 102 ? -8.469 -5.394 -3.408 1.00 95.50 102 LEU A C 1
ATOM 831 O O . LEU A 1 102 ? -9.525 -5.155 -2.833 1.00 95.50 102 LEU A O 1
ATOM 835 N N . ILE A 1 103 ? -8.385 -6.288 -4.400 1.00 94.62 103 ILE A N 1
ATOM 836 C CA . ILE A 1 103 ? -9.547 -7.050 -4.893 1.00 94.62 103 ILE A CA 1
ATOM 837 C C . ILE A 1 103 ? -10.193 -7.848 -3.759 1.00 94.62 103 ILE A C 1
ATOM 839 O O . ILE A 1 103 ? -11.410 -7.825 -3.601 1.00 94.62 103 ILE A O 1
ATOM 843 N N . LYS A 1 104 ? -9.381 -8.522 -2.938 1.00 94.94 104 LYS A N 1
ATOM 844 C CA . LYS A 1 104 ? -9.867 -9.284 -1.780 1.00 94.94 104 LYS A CA 1
ATOM 845 C C . LYS A 1 104 ? -10.393 -8.391 -0.650 1.00 94.94 104 LYS A C 1
ATOM 847 O O . LYS A 1 104 ? -11.136 -8.878 0.202 1.00 94.94 104 LYS A O 1
ATOM 852 N N . ALA A 1 105 ? -9.966 -7.132 -0.572 1.00 93.75 105 ALA A N 1
ATOM 853 C CA . ALA A 1 105 ? -10.470 -6.170 0.404 1.00 93.75 105 ALA A CA 1
ATOM 854 C C . ALA A 1 105 ? -11.851 -5.629 0.013 1.00 93.75 105 ALA A C 1
ATOM 856 O O . ALA A 1 105 ? -12.668 -5.379 0.893 1.00 93.75 105 ALA A O 1
ATOM 857 N N . THR A 1 106 ? -12.116 -5.503 -1.289 1.00 92.75 106 THR A N 1
ATOM 858 C CA . THR A 1 106 ? -13.380 -5.000 -1.854 1.00 92.75 106 THR A CA 1
ATOM 859 C C . THR A 1 106 ? -14.217 -6.119 -2.479 1.00 92.75 106 THR A C 1
ATOM 861 O O . THR A 1 106 ? -14.967 -5.909 -3.431 1.00 92.75 106 THR A O 1
ATOM 864 N N . GLU A 1 107 ? -14.045 -7.353 -2.007 1.00 89.38 107 GLU A N 1
ATOM 865 C CA . GLU A 1 107 ? -14.771 -8.506 -2.529 1.00 89.38 107 GLU A CA 1
ATOM 866 C C . GLU A 1 107 ? -16.268 -8.388 -2.205 1.00 89.38 107 GLU A C 1
ATOM 868 O O . GLU A 1 107 ? -16.654 -8.199 -1.044 1.00 89.38 107 GLU A O 1
ATOM 873 N N . GLY A 1 108 ? -17.098 -8.515 -3.245 1.00 84.88 108 GLY A N 1
ATOM 874 C CA . GLY A 1 108 ? -18.546 -8.295 -3.178 1.00 84.88 108 GLY A CA 1
ATOM 875 C C . GLY A 1 108 ? -18.981 -6.845 -3.424 1.00 84.88 108 GLY A C 1
ATOM 876 O O . GLY A 1 108 ? -20.177 -6.570 -3.387 1.00 84.88 108 GLY A O 1
ATOM 877 N N . GLU A 1 109 ? -18.042 -5.935 -3.693 1.00 85.75 109 GLU A N 1
ATOM 878 C CA . GLU A 1 109 ? -18.308 -4.537 -4.052 1.00 85.75 109 GLU A CA 1
ATOM 879 C C . GLU A 1 109 ? -18.104 -4.293 -5.557 1.00 85.75 109 GLU A C 1
ATOM 881 O O . GLU A 1 109 ? -17.636 -5.165 -6.297 1.00 85.75 109 GLU A O 1
ATOM 886 N N . GLU A 1 110 ? -18.446 -3.090 -6.027 1.00 82.81 110 GLU A N 1
ATOM 887 C CA . GLU A 1 110 ? -18.134 -2.679 -7.395 1.00 82.81 110 GLU A CA 1
ATOM 888 C C . GLU A 1 110 ? -16.621 -2.698 -7.657 1.00 82.81 110 GLU A C 1
ATOM 890 O O . GLU A 1 110 ? -15.793 -2.404 -6.788 1.00 82.81 110 GLU A O 1
ATOM 895 N N . VAL A 1 111 ? -16.257 -3.045 -8.894 1.00 75.75 111 VAL A N 1
ATOM 896 C CA . VAL A 1 111 ? -14.856 -3.139 -9.306 1.00 75.75 111 VAL A CA 1
ATOM 897 C C . VAL A 1 111 ? -14.183 -1.779 -9.163 1.00 75.75 111 VAL A C 1
ATOM 899 O O . VAL A 1 111 ? -14.508 -0.820 -9.861 1.00 75.75 111 VAL A O 1
ATOM 902 N N . GLN A 1 112 ? -13.176 -1.727 -8.298 1.00 79.44 112 GLN A N 1
ATOM 903 C CA . GLN A 1 112 ? -12.405 -0.516 -8.067 1.00 79.44 112 GLN A CA 1
ATOM 904 C C . GLN A 1 112 ? -11.591 -0.133 -9.320 1.00 79.44 112 GLN A C 1
ATOM 906 O O . GLN A 1 112 ? -10.865 -0.981 -9.855 1.00 79.44 112 GLN A O 1
ATOM 911 N N . PRO A 1 113 ? -11.597 1.143 -9.757 1.00 86.06 113 PRO A N 1
ATOM 912 C CA . PRO A 1 113 ? -10.755 1.621 -10.862 1.00 86.06 113 PRO A CA 1
ATOM 913 C C . PRO A 1 113 ? -9.261 1.310 -10.672 1.00 86.06 113 PRO A C 1
ATOM 915 O O . PRO A 1 113 ? -8.524 1.056 -11.629 1.00 86.06 113 PRO A O 1
ATOM 918 N N . THR A 1 114 ? -8.803 1.270 -9.419 1.00 84.69 114 THR A N 1
ATOM 919 C CA . THR A 1 114 ? -7.443 0.862 -9.049 1.00 84.69 114 THR A CA 1
ATOM 920 C C . THR A 1 114 ? -7.121 -0.564 -9.505 1.00 84.69 114 THR A C 1
ATOM 922 O O . THR A 1 114 ? -6.041 -0.803 -10.039 1.00 84.69 114 THR A O 1
ATOM 925 N N . SER A 1 115 ? -8.058 -1.507 -9.392 1.00 83.69 115 SER A N 1
ATOM 926 C CA . SER A 1 115 ? -7.867 -2.908 -9.804 1.00 83.69 115 SER A CA 1
ATOM 927 C C . SER A 1 115 ? -7.747 -3.077 -11.324 1.00 83.69 115 SER A C 1
ATOM 929 O O . SER A 1 115 ? -7.099 -4.016 -11.797 1.00 83.69 115 SER A O 1
ATOM 931 N N . LEU A 1 116 ? -8.349 -2.163 -12.094 1.00 86.56 116 LEU A N 1
ATOM 932 C CA . LEU A 1 116 ? -8.241 -2.118 -13.556 1.00 86.56 116 LEU A CA 1
ATOM 933 C C . LEU A 1 116 ? -6.914 -1.494 -13.993 1.00 86.56 116 LEU A C 1
ATOM 935 O O . LEU A 1 116 ? -6.182 -2.069 -14.795 1.00 86.56 116 LEU A O 1
ATOM 939 N N . THR A 1 117 ? -6.583 -0.331 -13.429 1.00 92.81 117 THR A N 1
ATOM 940 C CA . THR A 1 117 ? -5.358 0.400 -13.786 1.00 92.81 117 THR A CA 1
ATOM 941 C C . THR A 1 117 ? -4.094 -0.362 -13.392 1.00 92.81 117 THR A C 1
ATOM 943 O O . THR A 1 117 ? -3.153 -0.401 -14.176 1.00 92.81 117 THR A O 1
ATOM 946 N N . THR A 1 118 ? -4.080 -1.036 -12.240 1.00 94.12 118 THR A N 1
ATOM 947 C CA . THR A 1 118 ? -2.981 -1.945 -11.856 1.00 94.12 118 THR A CA 1
ATOM 948 C C . THR A 1 118 ? -2.837 -3.116 -12.827 1.00 94.12 118 THR A C 1
ATOM 950 O O . THR A 1 118 ? -1.718 -3.469 -13.177 1.00 94.12 118 THR A O 1
ATOM 953 N N . GLY A 1 119 ? -3.945 -3.676 -13.327 1.00 91.94 119 GLY A N 1
ATOM 954 C CA . GLY A 1 119 ? -3.921 -4.728 -14.349 1.00 91.94 119 GLY A CA 1
ATOM 955 C C . GLY A 1 119 ? -3.250 -4.279 -15.649 1.00 91.94 119 GLY A C 1
ATOM 956 O O . GLY A 1 119 ? -2.379 -4.975 -16.156 1.00 91.94 119 GLY A O 1
ATOM 957 N N . ALA A 1 120 ? -3.587 -3.084 -16.142 1.00 94.25 120 ALA A N 1
ATOM 958 C CA . ALA A 1 120 ? -2.941 -2.515 -17.327 1.00 94.25 120 ALA A CA 1
ATOM 959 C C . ALA A 1 120 ? -1.432 -2.287 -17.122 1.00 94.25 120 ALA A C 1
ATOM 961 O O . ALA A 1 120 ? -0.637 -2.488 -18.038 1.00 94.25 120 ALA A O 1
ATOM 962 N N . TRP A 1 121 ? -1.029 -1.895 -15.910 1.00 96.31 121 TRP A N 1
ATOM 963 C CA . TRP A 1 121 ? 0.381 -1.723 -15.571 1.00 96.31 121 TRP A CA 1
ATOM 964 C C . TRP A 1 121 ? 1.151 -3.034 -15.501 1.00 96.31 121 TRP A C 1
ATOM 966 O O . TRP A 1 121 ? 2.298 -3.046 -15.928 1.00 96.31 121 TRP A O 1
ATOM 976 N N . LEU A 1 122 ? 0.544 -4.120 -15.018 1.00 96.44 122 LEU A N 1
ATOM 977 C CA . LEU A 1 122 ? 1.184 -5.439 -15.045 1.00 96.44 122 LEU A CA 1
ATOM 978 C C . LEU A 1 122 ? 1.539 -5.837 -16.478 1.00 96.44 122 LEU A C 1
ATOM 980 O O . LEU A 1 122 ? 2.701 -6.119 -16.745 1.00 96.44 122 LEU A O 1
ATOM 984 N N . SER A 1 123 ? 0.590 -5.722 -17.412 1.00 94.62 123 SER A N 1
ATOM 985 C CA . SER A 1 123 ? 0.849 -6.022 -18.827 1.00 94.62 123 SER A CA 1
ATOM 986 C C . SER A 1 123 ? 1.925 -5.123 -19.441 1.00 94.62 123 SER A C 1
ATOM 988 O O . SER A 1 123 ? 2.763 -5.606 -20.189 1.00 94.62 123 SER A O 1
ATOM 990 N N . LYS A 1 124 ? 1.951 -3.827 -19.099 1.00 94.00 124 LYS A N 1
ATOM 991 C CA . LYS A 1 124 ? 2.999 -2.899 -19.566 1.00 94.00 124 LYS A CA 1
ATOM 992 C C . LYS A 1 124 ? 4.380 -3.249 -18.999 1.00 94.00 124 LYS A C 1
ATOM 994 O O . LYS A 1 124 ? 5.388 -3.082 -19.670 1.00 94.00 124 LYS A O 1
ATOM 999 N N . ILE A 1 125 ? 4.441 -3.686 -17.743 1.00 93.25 125 ILE A N 1
ATOM 1000 C CA . ILE A 1 125 ? 5.687 -4.054 -17.058 1.00 93.25 125 ILE A CA 1
ATOM 1001 C C . ILE A 1 125 ? 6.278 -5.330 -17.671 1.00 93.25 125 ILE A C 1
ATOM 1003 O O . ILE A 1 125 ? 7.490 -5.392 -17.838 1.00 93.25 125 ILE A O 1
ATOM 1007 N N 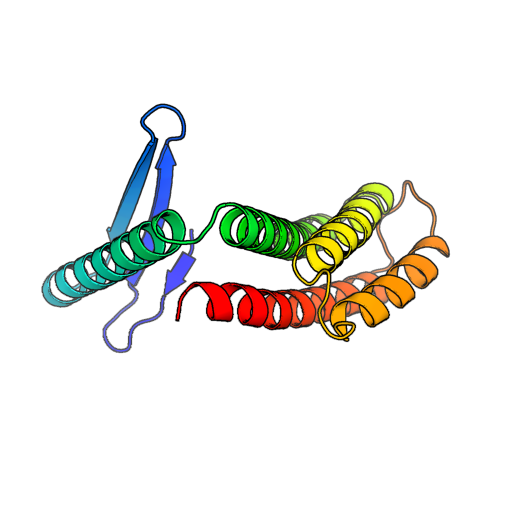. GLU A 1 126 ? 5.447 -6.295 -18.071 1.00 93.50 126 GLU A N 1
ATOM 1008 C CA . GLU A 1 126 ? 5.861 -7.554 -18.722 1.00 93.50 126 GLU A CA 1
ATOM 1009 C C . GLU A 1 126 ? 6.594 -7.364 -20.067 1.00 93.50 126 GLU A C 1
ATOM 1011 O O . GLU A 1 126 ? 7.231 -8.291 -20.560 1.00 93.50 126 GLU A O 1
ATOM 1016 N N . GLU A 1 127 ? 6.554 -6.166 -20.658 1.00 95.06 127 GLU A N 1
ATOM 1017 C CA . GLU A 1 127 ? 7.294 -5.831 -21.884 1.00 95.06 127 GLU A CA 1
ATOM 1018 C C . GLU A 1 127 ? 8.811 -5.659 -21.652 1.00 95.06 127 GLU A C 1
ATOM 1020 O O . GLU A 1 127 ? 9.578 -5.556 -22.614 1.00 95.06 127 GLU A O 1
ATOM 1025 N N . TYR A 1 128 ? 9.259 -5.615 -20.391 1.00 94.56 128 TYR A N 1
ATOM 1026 C CA . TYR A 1 128 ? 10.648 -5.346 -20.008 1.00 94.56 128 TYR A CA 1
ATOM 1027 C C . TYR A 1 128 ? 11.350 -6.580 -19.400 1.00 94.56 128 TYR A C 1
ATOM 1029 O O . TYR A 1 128 ? 10.689 -7.478 -18.882 1.00 94.56 128 TYR A O 1
ATOM 1037 N N . PRO A 1 129 ? 12.699 -6.645 -19.420 1.00 93.44 129 PRO A N 1
ATOM 1038 C CA . PRO A 1 129 ? 13.451 -7.752 -18.817 1.00 93.44 129 PRO A CA 1
ATOM 1039 C C . PRO A 1 129 ? 13.323 -7.813 -17.285 1.00 93.44 129 PRO A C 1
ATOM 1041 O O . PRO A 1 129 ? 13.522 -6.811 -16.599 1.00 93.44 129 PRO A O 1
ATOM 1044 N N . GLU A 1 130 ? 13.053 -9.004 -16.740 1.00 91.94 130 GLU A N 1
ATOM 1045 C CA . GLU A 1 130 ? 12.749 -9.228 -15.312 1.00 91.94 130 GLU A CA 1
ATOM 1046 C C . GLU A 1 130 ? 13.884 -8.883 -14.330 1.00 91.94 130 GLU A C 1
ATOM 1048 O O . GLU A 1 130 ? 13.644 -8.543 -13.163 1.00 91.94 130 GLU A O 1
ATOM 1053 N N . ASP A 1 131 ? 15.124 -9.007 -14.792 1.00 94.62 131 ASP A N 1
ATOM 1054 C CA . ASP A 1 131 ? 16.353 -8.837 -14.018 1.00 94.62 131 ASP A CA 1
ATOM 1055 C C . ASP A 1 131 ? 16.872 -7.394 -14.027 1.00 94.62 131 ASP A C 1
ATOM 1057 O O . ASP A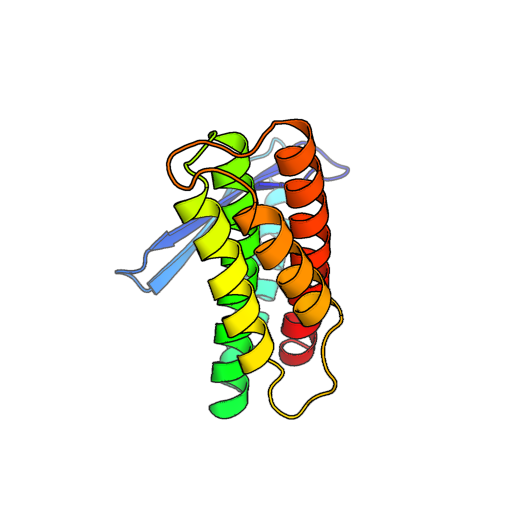 1 131 ? 17.770 -7.048 -13.254 1.00 94.62 131 ASP A O 1
ATOM 1061 N N . GLN A 1 132 ? 16.291 -6.534 -14.864 1.00 94.75 132 GLN A N 1
ATOM 1062 C CA . GLN A 1 132 ? 16.703 -5.145 -15.015 1.00 94.75 132 GLN A CA 1
ATOM 1063 C C . GLN A 1 132 ? 15.713 -4.191 -14.340 1.00 94.75 132 GLN A C 1
ATOM 1065 O O . GLN A 1 132 ? 14.529 -4.500 -14.212 1.00 94.75 132 GLN A O 1
ATOM 1070 N N . PRO A 1 133 ? 16.163 -3.008 -13.894 1.00 96.31 133 PRO A N 1
ATOM 1071 C CA . PRO A 1 133 ? 15.248 -1.965 -13.455 1.00 96.31 133 PRO A CA 1
ATOM 1072 C C . PRO A 1 133 ? 14.392 -1.457 -14.620 1.00 96.31 133 PRO A C 1
ATOM 1074 O O . PRO A 1 133 ? 14.844 -1.423 -15.766 1.00 96.31 133 PRO A O 1
ATOM 1077 N N . LEU A 1 134 ? 13.187 -0.971 -14.315 1.00 94.69 134 LEU A N 1
ATOM 1078 C CA . LEU A 1 134 ? 12.360 -0.274 -15.303 1.00 94.69 134 LEU A CA 1
ATOM 1079 C C . LEU A 1 134 ? 13.102 0.932 -15.910 1.00 94.69 134 LEU A C 1
ATOM 1081 O O . LEU A 1 134 ? 13.804 1.652 -15.186 1.00 94.69 134 LEU A O 1
ATOM 1085 N N . PRO A 1 135 ? 12.880 1.237 -17.203 1.00 96.12 135 PRO A N 1
ATOM 1086 C CA . PRO A 1 135 ? 13.341 2.486 -17.796 1.00 96.12 135 PRO A CA 1
ATOM 1087 C C . PRO A 1 135 ? 12.832 3.700 -17.013 1.00 96.12 135 PRO A C 1
ATOM 1089 O O . PRO A 1 135 ? 11.691 3.719 -16.551 1.00 96.12 135 PRO A O 1
ATOM 1092 N N . GLY A 1 136 ? 13.662 4.740 -16.891 1.00 93.12 136 GLY A N 1
ATOM 1093 C CA . GLY A 1 136 ? 13.405 5.866 -15.983 1.00 93.12 136 GLY A CA 1
ATOM 1094 C C . GLY A 1 136 ? 12.065 6.579 -16.200 1.00 93.12 136 GLY A C 1
ATOM 1095 O O . GLY A 1 136 ? 11.395 6.921 -15.227 1.00 93.12 136 GLY A O 1
ATOM 1096 N N . GLU A 1 137 ? 11.639 6.766 -17.451 1.00 94.75 137 GLU A N 1
ATOM 1097 C CA . GLU A 1 137 ? 10.347 7.392 -17.770 1.00 94.75 137 GLU A CA 1
ATOM 1098 C C . GLU A 1 137 ? 9.164 6.539 -17.293 1.00 94.75 137 GLU A C 1
ATOM 1100 O O . GLU A 1 137 ? 8.257 7.042 -16.626 1.00 94.75 137 GLU A O 1
ATOM 1105 N N . VAL A 1 138 ? 9.219 5.231 -17.557 1.00 95.81 138 VAL A N 1
ATOM 1106 C CA . VAL A 1 138 ? 8.195 4.253 -17.161 1.00 95.81 138 VAL A CA 1
ATOM 1107 C C . VAL A 1 138 ? 8.140 4.120 -15.644 1.00 95.81 138 VAL A C 1
ATOM 1109 O O . VAL A 1 138 ? 7.061 4.130 -15.055 1.00 95.81 138 VAL A O 1
ATOM 1112 N N . ALA A 1 139 ? 9.305 4.056 -15.000 1.00 95.44 139 ALA A N 1
ATOM 1113 C CA . ALA A 1 139 ? 9.428 3.976 -13.553 1.00 95.44 139 ALA A CA 1
ATOM 1114 C C . ALA A 1 139 ? 8.829 5.217 -12.867 1.00 95.44 139 ALA A C 1
ATOM 1116 O O . ALA A 1 139 ? 8.098 5.099 -11.884 1.00 95.44 139 ALA A O 1
ATOM 1117 N N . MET A 1 140 ? 9.076 6.412 -13.412 1.00 96.00 140 MET A N 1
ATOM 1118 C CA . MET A 1 140 ? 8.518 7.663 -12.892 1.00 96.00 140 MET A CA 1
ATOM 1119 C C . MET A 1 140 ? 6.994 7.730 -13.054 1.00 96.00 140 MET A C 1
ATOM 1121 O O . MET A 1 140 ? 6.283 8.180 -12.153 1.00 96.00 140 MET A O 1
ATOM 1125 N N . GLU A 1 141 ? 6.475 7.288 -14.197 1.00 97.06 141 GLU A N 1
ATOM 1126 C CA . GLU A 1 141 ? 5.034 7.223 -14.444 1.00 97.06 141 GLU A CA 1
ATOM 1127 C C . GLU A 1 141 ? 4.350 6.214 -13.501 1.00 97.06 141 GLU A C 1
ATOM 1129 O O . GLU A 1 141 ? 3.335 6.545 -12.879 1.00 97.06 141 GLU A O 1
ATOM 1134 N N . LEU A 1 142 ? 4.952 5.036 -13.301 1.00 97.06 142 LEU A N 1
ATOM 1135 C CA . LEU A 1 142 ? 4.472 4.031 -12.350 1.00 97.06 142 LEU A CA 1
ATOM 1136 C C . LEU A 1 142 ? 4.506 4.547 -10.906 1.00 97.06 142 LEU A C 1
ATOM 1138 O O . LEU A 1 142 ? 3.548 4.347 -10.163 1.00 97.06 142 LEU A O 1
ATOM 1142 N N . ALA A 1 143 ? 5.560 5.262 -10.504 1.00 96.31 143 ALA A N 1
ATOM 1143 C CA . ALA A 1 143 ? 5.650 5.854 -9.169 1.00 96.31 143 ALA A CA 1
ATOM 1144 C C . ALA A 1 143 ? 4.520 6.866 -8.917 1.00 96.31 143 ALA A C 1
ATOM 1146 O O . ALA A 1 143 ? 3.886 6.837 -7.859 1.00 96.31 143 ALA A O 1
ATOM 1147 N N . LYS A 1 144 ? 4.202 7.719 -9.903 1.00 96.06 144 LYS A N 1
ATOM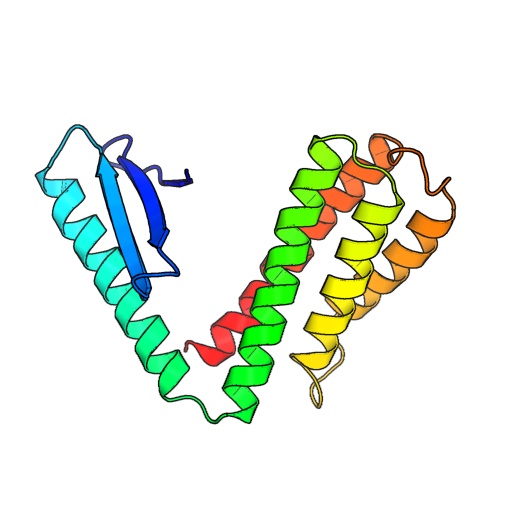 1148 C CA . LYS A 1 144 ? 3.054 8.642 -9.826 1.00 96.06 144 LYS A CA 1
ATOM 1149 C C . LYS A 1 144 ? 1.737 7.880 -9.691 1.00 96.06 144 LYS A C 1
ATOM 1151 O O . LYS A 1 144 ? 0.916 8.225 -8.841 1.00 96.06 144 LYS A O 1
ATOM 1156 N N . LYS A 1 145 ? 1.557 6.813 -10.474 1.00 95.88 145 LYS A N 1
ATOM 1157 C CA . LYS A 1 145 ? 0.364 5.961 -10.392 1.00 95.88 145 LYS A CA 1
ATOM 1158 C C . LYS A 1 145 ? 0.242 5.238 -9.055 1.00 95.88 145 LYS A C 1
ATOM 1160 O O . LYS A 1 145 ? -0.850 5.208 -8.494 1.00 95.88 145 LYS A O 1
ATOM 1165 N N . SER A 1 146 ? 1.350 4.787 -8.475 1.00 95.75 146 SER A N 1
ATOM 1166 C CA . SER A 1 146 ? 1.375 4.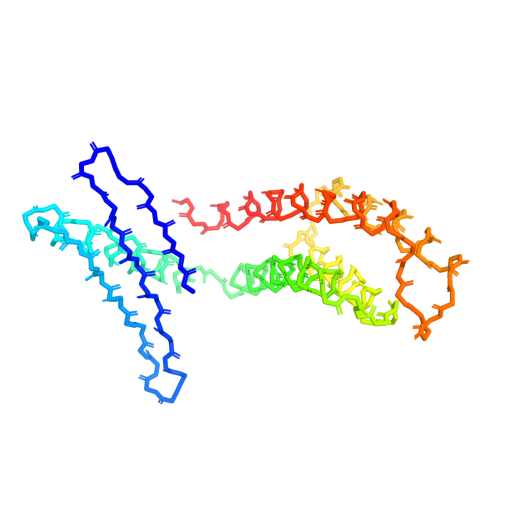213 -7.127 1.00 95.75 146 SER A CA 1
ATOM 1167 C C . SER A 1 146 ? 0.830 5.180 -6.070 1.00 95.75 146 SER A C 1
ATOM 1169 O O . SER A 1 146 ? 0.051 4.786 -5.201 1.00 95.75 146 SER A O 1
ATOM 1171 N N . VAL A 1 147 ? 1.150 6.476 -6.168 1.00 95.56 147 VAL A N 1
ATOM 1172 C CA . VAL A 1 147 ? 0.601 7.499 -5.258 1.00 95.56 147 VAL A CA 1
ATOM 1173 C C . VAL A 1 147 ? -0.918 7.638 -5.412 1.00 95.56 147 VAL A C 1
ATOM 1175 O O . VAL A 1 147 ? -1.623 7.771 -4.408 1.00 95.56 147 VAL A O 1
ATOM 1178 N N . GLU A 1 148 ? -1.444 7.589 -6.639 1.00 95.62 148 GLU A N 1
ATOM 1179 C CA . GLU A 1 148 ? -2.895 7.594 -6.886 1.00 95.62 148 GLU A CA 1
ATOM 1180 C C . GLU A 1 148 ? -3.569 6.355 -6.273 1.00 95.62 148 GLU A C 1
ATOM 1182 O O . GLU A 1 148 ? -4.561 6.480 -5.551 1.00 95.62 148 GLU A O 1
ATOM 1187 N N . TRP A 1 149 ? -2.998 5.165 -6.480 1.00 96.75 149 TRP A N 1
ATOM 1188 C CA . TRP A 1 149 ? -3.506 3.911 -5.912 1.00 96.75 149 TRP A CA 1
ATOM 1189 C C . TRP A 1 149 ? -3.461 3.897 -4.388 1.00 96.75 149 TRP A C 1
ATOM 1191 O O . TRP A 1 149 ? -4.418 3.459 -3.746 1.00 96.75 149 TRP A O 1
ATOM 1201 N N . LYS A 1 150 ? -2.395 4.442 -3.796 1.00 95.94 150 LYS A N 1
ATOM 1202 C CA . LYS A 1 150 ? -2.268 4.629 -2.348 1.00 95.94 150 LYS A CA 1
ATOM 1203 C C . LYS A 1 150 ? -3.391 5.501 -1.793 1.00 95.94 150 LYS A C 1
ATOM 1205 O O . LYS A 1 150 ? -3.976 5.142 -0.772 1.00 95.94 150 LYS A O 1
ATOM 1210 N N . LYS A 1 151 ? -3.712 6.619 -2.455 1.00 94.69 151 LYS A N 1
ATOM 1211 C CA . LYS A 1 151 ? -4.818 7.507 -2.052 1.00 94.69 151 LYS A CA 1
ATOM 1212 C C . LYS A 1 151 ? -6.173 6.809 -2.164 1.00 94.69 151 LYS A C 1
ATOM 1214 O O . LYS A 1 151 ? -6.943 6.849 -1.210 1.00 94.69 151 LYS A O 1
ATOM 1219 N N . ALA A 1 152 ? -6.436 6.123 -3.276 1.00 93.12 152 ALA A N 1
ATOM 1220 C CA . ALA A 1 152 ? -7.676 5.367 -3.465 1.00 93.12 152 ALA A CA 1
ATOM 1221 C C . ALA A 1 152 ? -7.839 4.257 -2.409 1.00 93.12 152 ALA A C 1
ATOM 1223 O O . ALA A 1 152 ? -8.877 4.155 -1.761 1.00 93.12 152 ALA A O 1
ATOM 1224 N N . THR A 1 153 ? -6.772 3.495 -2.151 1.00 95.00 153 THR A N 1
ATOM 1225 C CA . THR A 1 153 ? -6.750 2.441 -1.121 1.00 95.00 153 THR A CA 1
ATOM 1226 C C . THR A 1 153 ? -6.958 3.017 0.282 1.00 95.00 153 THR A C 1
ATOM 1228 O O . THR A 1 153 ? -7.609 2.399 1.121 1.00 95.00 153 THR A O 1
ATOM 1231 N N . HIS A 1 154 ? -6.447 4.222 0.555 1.00 93.81 154 HIS A N 1
ATOM 1232 C CA . HIS A 1 154 ? -6.721 4.904 1.818 1.00 93.81 154 HIS A CA 1
ATOM 1233 C C . HIS A 1 154 ? -8.210 5.229 1.994 1.00 93.81 154 HIS A C 1
ATOM 1235 O O . HIS A 1 154 ? -8.714 5.082 3.103 1.00 93.81 154 HIS A O 1
ATOM 1241 N N . GLY A 1 155 ? -8.916 5.592 0.918 1.00 91.69 155 GLY A N 1
ATOM 1242 C CA . GLY A 1 155 ? -10.372 5.768 0.936 1.00 91.69 155 GLY A CA 1
ATOM 1243 C C . GLY A 1 155 ? -11.101 4.510 1.411 1.00 91.69 155 GLY A C 1
ATOM 1244 O O . GLY A 1 155 ? -11.918 4.593 2.320 1.00 91.69 155 GLY A O 1
ATOM 1245 N N . VAL A 1 156 ? -10.715 3.337 0.897 1.00 91.75 156 VAL A N 1
ATOM 1246 C CA . VAL A 1 156 ? -11.267 2.040 1.335 1.00 91.75 156 VAL A CA 1
ATOM 1247 C C . VAL A 1 156 ? -11.034 1.805 2.830 1.00 91.75 156 VAL A C 1
ATOM 1249 O O . VAL A 1 156 ? -11.951 1.415 3.541 1.00 91.75 156 VAL A O 1
ATOM 1252 N N . ILE A 1 157 ? -9.825 2.076 3.336 1.00 92.44 157 ILE A N 1
ATOM 1253 C CA . ILE A 1 157 ? -9.499 1.911 4.765 1.00 92.44 157 ILE A CA 1
ATOM 1254 C C . ILE A 1 157 ? -10.352 2.838 5.641 1.00 92.44 157 ILE A C 1
ATOM 1256 O O . ILE A 1 157 ? -10.802 2.430 6.710 1.00 92.44 157 ILE A O 1
ATOM 1260 N N . GLN A 1 158 ? -10.584 4.075 5.195 1.00 91.31 158 GLN A N 1
ATOM 1261 C CA . GLN A 1 158 ? -11.363 5.056 5.950 1.00 91.31 158 GLN A CA 1
ATOM 1262 C C . GLN A 1 158 ? -12.819 4.628 6.142 1.00 91.31 158 GLN A C 1
ATOM 1264 O O . GLN A 1 158 ? -13.370 4.897 7.203 1.00 91.31 158 GLN A O 1
ATOM 1269 N N . GLU A 1 159 ? -13.430 3.909 5.196 1.00 88.75 159 GLU A N 1
ATOM 1270 C CA . GLU A 1 159 ? -14.802 3.397 5.366 1.00 88.75 159 GLU A CA 1
ATOM 1271 C C . GLU A 1 159 ? -14.956 2.463 6.579 1.00 88.75 159 GLU A C 1
ATOM 1273 O O . GLU A 1 159 ? -16.034 2.387 7.162 1.00 88.75 159 GLU A O 1
ATOM 1278 N N . TYR A 1 160 ? -13.880 1.794 7.002 1.00 86.31 160 TYR A N 1
ATOM 1279 C CA . TYR A 1 160 ? -13.872 0.938 8.193 1.00 86.31 160 TYR A CA 1
ATOM 1280 C C . TYR A 1 160 ? -13.596 1.696 9.499 1.00 86.31 160 TYR A C 1
ATOM 1282 O O . TYR A 1 160 ? -13.843 1.161 10.577 1.00 86.31 160 TYR A O 1
ATOM 1290 N N . LEU A 1 161 ? -13.051 2.913 9.410 1.00 83.19 161 LEU A N 1
ATOM 1291 C CA . LEU A 1 161 ? -12.626 3.732 10.550 1.00 83.19 161 LEU A CA 1
ATOM 1292 C C . LEU A 1 161 ? -13.523 4.956 10.796 1.00 83.19 161 LEU A C 1
ATOM 1294 O O . LEU A 1 161 ? -13.259 5.718 11.732 1.00 83.19 161 LEU A O 1
ATOM 1298 N N . LYS A 1 162 ? -14.565 5.155 9.983 1.00 78.19 162 LYS A N 1
ATOM 1299 C CA . LYS A 1 162 ? -15.659 6.101 10.250 1.00 78.19 162 LYS A CA 1
ATOM 1300 C C . LYS A 1 162 ? -16.473 5.636 11.449 1.00 78.19 162 LYS A C 1
ATOM 1302 O O . LYS A 1 162 ? -16.624 6.466 12.374 1.00 78.19 162 LYS A O 1
#

Secondary structure (DSSP, 8-state):
-EEEEETTEEEEEEEEEETTTTEEEEEEE-S-HHHHHHHHHHHHHHHHHHHHHHHHS-HHHHHHHHHHHHHHHHHHHHHHHHHTT--HHHHHHHHHHHHHHHHHHSTTSPPPHHHHHHHHHHHHHTTS-TTSPPPHHHHHHHHHHHHHHHHHHHHHHHHHH-

Radius of gyration: 18.49 Å; chains: 1; bounding box: 35×38×46 Å

Foldseek 3Di:
DDWDDDPPWTKDWDWDADPVVRDIDIDIDTDDPVVVVVVVVVVVVLVVLQVVLLVPDDPLLNQLLVLLVLLLVLLVVLLVCLVVFHFLLSNLCSLVSSLVSNCSSQPPHPDDPSNVVSVVLNVVSVVDDRRGGDDNVNSVVSNVSSVVSSVSSVVSNVVSSD